Protein AF-A0A3D2UP09-F1 (afdb_monomer_lite)

Secondary structure (DSSP, 8-state):
-TT-----------HHHHHHHHHHHHHHHTT--GGGSPP-GGGSEEEETTEEEE----SSS-HHHHHHHHHHH-SS------S----HHHHHHHHHHHHTT--

Radius of gyration: 16.11 Å; chains: 1; bounding box: 33×39×39 Å

Foldseek 3Di:
DVPDDPDDDDDDPDPLQVVLVVVVVVCVVVPNWAQRRDDPQVSQWDQDPNRIDGDDDDRNDPVLVVLLVVLQPDDAEDDDDDPDDDDPSSVVSNVVSVVVPHD

Sequence (103 aa):
GIYKQNNNVVVIHSPEIALIFEREWEELWTGQFGPRAPSAVNQQWTILNNTPIQVLFSSEDKIVSKLIAIVNDAEVNIRFLAFSFTDDPLAQAMIDRARAGLD

pLDDT: mean 91.96, std 7.91, range [53.03, 98.25]

Structure (mmCIF, N/CA/C/O backbone):
data_AF-A0A3D2UP09-F1
#
_entry.id   AF-A0A3D2UP09-F1
#
loop_
_atom_site.group_PDB
_atom_site.id
_atom_site.type_symbol
_atom_site.label_atom_id
_atom_site.label_alt_id
_atom_site.label_comp_id
_atom_site.label_asym_id
_atom_site.label_entity_id
_atom_site.label_seq_id
_atom_site.pdbx_PDB_ins_code
_atom_site.Cartn_x
_atom_site.Cartn_y
_atom_site.Cartn_z
_atom_site.occupancy
_atom_site.B_iso_or_equiv
_atom_site.auth_seq_id
_atom_site.auth_comp_id
_atom_site.auth_asym_id
_atom_site.auth_atom_id
_atom_site.pdbx_PDB_model_num
ATOM 1 N N . GLY A 1 1 ? -8.494 20.476 -9.828 1.00 53.03 1 GLY A N 1
ATOM 2 C CA . GLY A 1 1 ? -8.489 19.613 -8.634 1.00 53.03 1 GLY A CA 1
ATOM 3 C C . GLY A 1 1 ? -9.823 19.592 -7.908 1.00 53.03 1 GLY A C 1
ATOM 4 O O . GLY A 1 1 ? -10.349 18.517 -7.708 1.00 53.03 1 GLY A O 1
ATOM 5 N N . ILE A 1 2 ? -10.402 20.742 -7.537 1.00 58.09 2 ILE A N 1
ATOM 6 C CA . ILE A 1 2 ? -11.541 20.802 -6.588 1.00 58.09 2 ILE A CA 1
ATOM 7 C C . ILE A 1 2 ? -12.849 20.163 -7.116 1.00 58.09 2 ILE A C 1
ATOM 9 O O . ILE A 1 2 ? -13.609 19.616 -6.329 1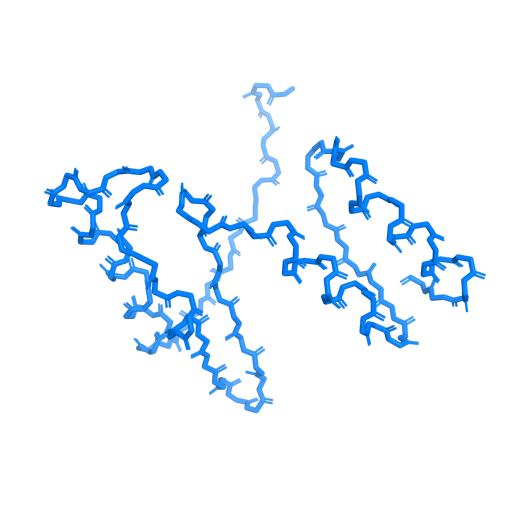.00 58.09 2 ILE A O 1
ATOM 13 N N . TYR A 1 3 ? -13.095 20.164 -8.434 1.00 61.66 3 TYR A N 1
ATOM 14 C CA . TYR A 1 3 ? -14.391 19.745 -9.011 1.00 61.66 3 TYR A CA 1
ATOM 15 C C . TYR A 1 3 ? -14.378 18.412 -9.778 1.00 61.66 3 TYR A C 1
ATOM 17 O O . TYR A 1 3 ? -15.418 17.966 -10.251 1.00 61.66 3 TYR A O 1
ATOM 25 N N . LYS A 1 4 ? -13.211 17.775 -9.929 1.00 65.69 4 LYS A N 1
ATOM 26 C CA . LYS A 1 4 ? -13.077 16.439 -10.530 1.00 65.69 4 LYS A CA 1
ATOM 27 C C . LYS A 1 4 ? -12.083 15.640 -9.705 1.00 65.69 4 LYS A C 1
ATOM 29 O O . LYS A 1 4 ? -10.886 15.910 -9.767 1.00 65.69 4 LYS A O 1
ATOM 34 N N . GLN A 1 5 ? -12.611 14.692 -8.943 1.00 72.38 5 GLN A N 1
ATOM 35 C CA . GLN A 1 5 ? -11.840 13.691 -8.223 1.00 72.38 5 GLN A CA 1
ATOM 36 C C . GLN A 1 5 ? -12.027 12.368 -8.959 1.00 72.38 5 GLN A C 1
ATOM 38 O O . GLN A 1 5 ? -13.147 11.867 -9.048 1.00 72.38 5 GLN A O 1
ATOM 43 N N . ASN A 1 6 ? -10.945 11.819 -9.506 1.00 79.44 6 ASN A N 1
ATOM 44 C CA . ASN A 1 6 ? -10.954 10.478 -10.088 1.00 79.44 6 ASN A CA 1
ATOM 45 C C . ASN A 1 6 ? -10.684 9.471 -8.967 1.00 79.44 6 ASN A C 1
ATOM 47 O O . ASN A 1 6 ? -9.624 8.851 -8.910 1.00 79.44 6 ASN A O 1
ATOM 51 N N . ASN A 1 7 ? -11.628 9.391 -8.031 1.00 84.31 7 ASN A N 1
ATOM 52 C CA . ASN A 1 7 ? -11.575 8.416 -6.954 1.00 84.31 7 ASN A CA 1
ATOM 53 C C . ASN A 1 7 ? -11.901 7.031 -7.510 1.00 84.31 7 ASN A C 1
ATOM 55 O O . ASN A 1 7 ? -12.746 6.889 -8.393 1.00 84.31 7 ASN A O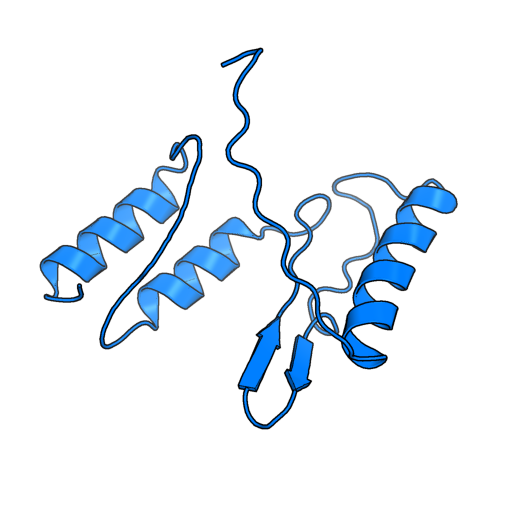 1
ATOM 59 N N . ASN A 1 8 ? -11.260 6.014 -6.948 1.00 87.44 8 ASN A N 1
ATOM 60 C CA . ASN A 1 8 ? -11.559 4.621 -7.243 1.00 87.44 8 ASN A CA 1
ATOM 61 C C . ASN A 1 8 ? -12.242 3.998 -6.028 1.00 87.44 8 ASN A C 1
ATOM 63 O O . ASN A 1 8 ? -11.932 4.348 -4.890 1.00 87.44 8 ASN A O 1
ATOM 67 N N . VAL A 1 9 ? -13.151 3.062 -6.278 1.00 91.25 9 VAL A N 1
ATOM 68 C CA . VAL A 1 9 ? -13.750 2.220 -5.242 1.00 91.25 9 VAL A CA 1
ATOM 69 C C . VAL A 1 9 ? -13.526 0.776 -5.652 1.00 91.25 9 VAL A C 1
ATOM 71 O O . VAL A 1 9 ? -13.835 0.395 -6.779 1.00 91.25 9 VAL A O 1
ATOM 74 N N . VAL A 1 10 ? -12.995 -0.021 -4.729 1.00 91.31 10 VAL A N 1
ATOM 75 C CA . VAL A 1 10 ? -12.898 -1.474 -4.866 1.00 91.31 10 VAL A CA 1
ATOM 76 C C . VAL A 1 10 ? -13.887 -2.073 -3.875 1.00 91.31 10 VAL A C 1
ATOM 78 O O . VAL A 1 10 ? -13.805 -1.797 -2.681 1.00 91.31 10 VAL A O 1
ATOM 81 N N . VAL A 1 11 ? -14.841 -2.861 -4.370 1.00 95.06 11 VAL A N 1
ATOM 82 C CA . VAL A 1 11 ? -15.824 -3.557 -3.530 1.00 95.06 11 VAL A CA 1
ATOM 83 C C . VAL A 1 11 ? -15.436 -5.024 -3.463 1.00 95.06 11 VAL A C 1
ATOM 85 O O . VAL A 1 11 ? -15.364 -5.692 -4.493 1.00 95.06 11 VAL A O 1
ATOM 88 N N . ILE A 1 12 ? -15.181 -5.521 -2.253 1.00 95.31 12 ILE A N 1
ATOM 89 C CA . ILE A 1 12 ? -14.799 -6.912 -2.014 1.00 95.31 12 ILE A CA 1
ATOM 90 C C . ILE A 1 12 ? -15.769 -7.520 -1.005 1.00 95.31 12 ILE A C 1
ATOM 92 O O . ILE A 1 12 ? -15.923 -7.014 0.103 1.00 95.31 12 ILE A O 1
ATOM 96 N N . HIS A 1 13 ? -16.413 -8.621 -1.384 1.00 96.25 13 HIS A N 1
ATOM 97 C CA . HIS A 1 13 ? -17.284 -9.388 -0.496 1.00 96.25 13 HIS A CA 1
ATOM 98 C C . HIS A 1 13 ? -16.469 -10.497 0.186 1.00 96.25 13 HIS A C 1
ATOM 100 O O . HIS A 1 13 ? -16.336 -11.590 -0.358 1.00 96.25 13 HIS A O 1
ATOM 106 N N . SER A 1 14 ? -15.894 -10.205 1.355 1.00 97.44 14 SER A N 1
ATOM 107 C CA . SER A 1 14 ? -15.122 -11.164 2.162 1.00 97.44 14 SER A CA 1
ATOM 108 C C . SER A 1 14 ? -15.223 -10.806 3.650 1.00 97.44 14 SER A C 1
ATOM 110 O O . SER A 1 14 ? -14.835 -9.693 4.020 1.00 97.44 14 SER A O 1
ATOM 112 N N . PRO A 1 15 ? -15.719 -11.718 4.510 1.00 97.31 15 PRO A N 1
ATOM 113 C CA . PRO A 1 15 ? -15.712 -11.527 5.961 1.00 97.31 15 PRO A CA 1
ATOM 114 C C . PRO A 1 15 ? -14.304 -11.321 6.529 1.00 97.31 15 PRO A C 1
ATOM 116 O O . PRO A 1 15 ? -14.120 -10.551 7.464 1.00 97.31 15 PRO A O 1
ATOM 119 N N . GLU A 1 16 ? -13.297 -11.968 5.941 1.00 97.19 16 GLU A N 1
ATOM 120 C CA . GLU A 1 16 ? -11.900 -11.861 6.363 1.00 97.19 16 GLU A CA 1
ATOM 121 C C . GLU A 1 16 ? -11.350 -10.454 6.108 1.00 97.19 16 GLU A C 1
ATOM 123 O O . GLU A 1 16 ? -10.691 -9.880 6.971 1.00 97.19 16 GLU A O 1
ATOM 128 N N . ILE A 1 17 ? -11.652 -9.871 4.942 1.00 97.44 17 ILE A N 1
ATOM 129 C CA . ILE A 1 17 ? -11.269 -8.487 4.629 1.00 97.44 17 ILE A CA 1
ATOM 130 C C . ILE A 1 17 ? -12.071 -7.503 5.476 1.00 97.44 17 ILE A C 1
ATOM 132 O O . ILE A 1 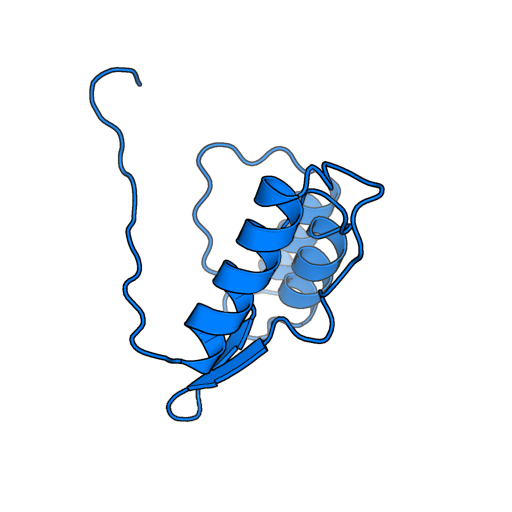17 ? -11.490 -6.551 5.989 1.00 97.44 17 ILE A O 1
ATOM 136 N N . ALA A 1 18 ? -13.371 -7.742 5.676 1.00 97.75 18 ALA A N 1
ATOM 137 C CA . ALA A 1 18 ? -14.191 -6.910 6.552 1.00 97.75 18 ALA A CA 1
ATOM 138 C C . ALA A 1 18 ? -13.604 -6.843 7.972 1.00 97.75 18 ALA A C 1
ATOM 140 O O . ALA A 1 18 ? -13.403 -5.749 8.491 1.00 97.75 18 ALA A O 1
ATOM 141 N N . LEU A 1 19 ? -13.206 -7.987 8.539 1.00 97.06 19 LEU A N 1
ATOM 142 C CA . LEU A 1 19 ? -12.588 -8.063 9.865 1.00 97.06 19 LEU A CA 1
ATOM 143 C C . LEU A 1 19 ? -11.268 -7.276 9.961 1.00 97.06 19 LEU A C 1
ATOM 145 O O . LEU A 1 19 ? -10.951 -6.725 11.015 1.00 97.06 19 LEU A O 1
ATOM 149 N N . ILE A 1 20 ? -10.487 -7.209 8.876 1.00 97.00 20 ILE A N 1
ATOM 150 C CA . ILE A 1 20 ? -9.263 -6.396 8.838 1.00 97.00 20 ILE A CA 1
ATOM 151 C C . ILE A 1 20 ? -9.595 -4.903 8.995 1.00 97.00 20 ILE A C 1
ATOM 153 O O . ILE A 1 20 ? -8.947 -4.226 9.789 1.00 97.00 20 ILE A O 1
ATOM 157 N N . PHE A 1 21 ? -10.607 -4.401 8.283 1.00 96.50 21 PHE A N 1
ATOM 158 C CA . PHE A 1 21 ? -11.043 -3.004 8.397 1.00 96.50 21 PHE A CA 1
ATOM 159 C C . PHE A 1 21 ? -11.757 -2.707 9.723 1.00 96.50 21 PHE A C 1
ATOM 161 O O . PHE A 1 21 ? -11.577 -1.624 10.271 1.00 96.50 21 PHE A O 1
ATOM 168 N N . GLU A 1 22 ? -12.543 -3.648 10.255 1.00 96.44 22 GLU A N 1
ATOM 169 C CA . GLU A 1 22 ? -13.214 -3.493 11.554 1.00 96.44 22 GLU A CA 1
ATOM 170 C C . GLU A 1 22 ? -12.214 -3.335 12.703 1.00 96.44 22 GLU A C 1
ATOM 172 O O . GLU A 1 22 ? -12.434 -2.521 13.595 1.00 96.44 22 GLU A O 1
ATOM 177 N N . ARG A 1 23 ? -11.092 -4.063 12.668 1.00 94.75 23 ARG A N 1
ATOM 178 C CA . ARG A 1 23 ? -10.039 -3.936 13.682 1.00 94.75 23 ARG A CA 1
ATOM 1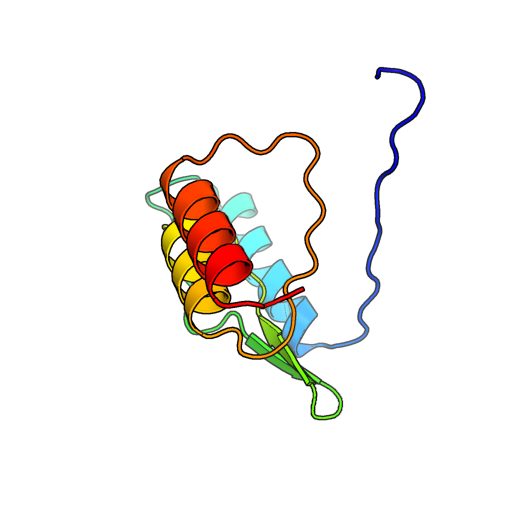79 C C . ARG A 1 23 ? -9.383 -2.555 13.665 1.00 94.75 23 ARG A C 1
ATOM 181 O O . ARG A 1 23 ? -9.308 -1.927 14.715 1.00 94.75 23 ARG A O 1
ATOM 188 N N . GLU A 1 24 ? -8.980 -2.074 12.489 1.00 94.38 24 GLU A N 1
ATOM 189 C CA . GLU A 1 24 ? -8.436 -0.714 12.331 1.00 94.38 24 GLU A CA 1
ATOM 190 C C . GLU A 1 24 ? -9.449 0.336 12.810 1.00 94.38 24 GLU A C 1
ATOM 192 O O . GLU A 1 24 ? -9.113 1.294 13.504 1.00 94.38 24 GLU A O 1
ATOM 197 N N . TRP A 1 25 ? -10.729 0.143 12.477 1.00 94.50 25 TRP A N 1
ATOM 198 C CA . TRP A 1 25 ? -11.788 1.037 12.927 1.00 94.50 25 TRP A CA 1
ATOM 199 C C . TRP A 1 25 ? -11.930 1.055 14.454 1.00 94.50 25 TRP A C 1
ATOM 201 O O . TRP A 1 25 ? -12.054 2.136 15.024 1.00 94.50 25 TRP A O 1
ATOM 211 N N . GLU A 1 26 ? -11.881 -0.099 15.123 1.00 94.75 26 GLU A N 1
ATOM 212 C CA . GLU A 1 26 ? -11.978 -0.188 16.586 1.00 94.75 26 GLU A CA 1
ATOM 213 C C . GLU A 1 26 ? -10.792 0.501 17.278 1.00 94.75 26 GLU A C 1
ATOM 215 O O . GLU A 1 26 ? -10.965 1.170 18.300 1.00 94.75 26 GLU A O 1
ATOM 220 N N . GLU A 1 27 ? -9.587 0.411 16.709 1.00 92.62 27 GLU A N 1
ATOM 221 C CA . GLU A 1 27 ? -8.420 1.152 17.201 1.00 92.62 27 GLU A CA 1
ATOM 222 C C . GLU A 1 27 ? -8.673 2.663 17.164 1.00 92.62 27 GLU A C 1
ATOM 224 O O . GLU A 1 27 ? -8.554 3.344 18.189 1.00 92.62 27 GLU A O 1
ATOM 229 N N . LEU A 1 28 ? -9.140 3.183 16.025 1.00 92.81 28 LEU A N 1
ATOM 230 C CA . LEU A 1 28 ? -9.505 4.594 15.889 1.00 92.81 28 LEU A CA 1
ATOM 231 C C . LEU A 1 28 ? -10.657 4.985 16.826 1.00 92.81 28 LEU A C 1
ATOM 233 O O . LEU A 1 28 ? -10.621 6.048 17.450 1.00 92.81 28 LEU A O 1
ATOM 237 N N . TRP A 1 29 ? -11.674 4.134 16.947 1.00 95.00 29 TRP A N 1
ATOM 238 C CA . TRP A 1 29 ? -12.858 4.380 17.769 1.00 95.00 29 TRP A CA 1
ATOM 239 C C . TRP A 1 29 ? -12.527 4.444 19.263 1.00 95.00 29 TRP A C 1
ATOM 241 O O . TRP A 1 29 ? -13.068 5.277 19.992 1.00 95.00 29 TRP A O 1
ATOM 251 N N . THR A 1 30 ? -11.585 3.614 19.711 1.00 95.12 30 THR A N 1
ATOM 252 C CA . THR A 1 30 ? -11.111 3.572 21.103 1.00 95.12 30 THR A CA 1
ATOM 253 C C . THR A 1 30 ? -9.997 4.577 21.403 1.00 95.12 30 THR A C 1
ATOM 255 O O . THR A 1 30 ? -9.531 4.667 22.541 1.00 95.12 30 THR A O 1
ATOM 258 N N . GLY A 1 31 ? -9.598 5.387 20.418 1.00 93.31 31 GLY A N 1
ATOM 259 C CA . GLY A 1 31 ? -8.648 6.483 20.591 1.00 93.31 31 GLY A CA 1
ATOM 260 C C . GLY A 1 31 ? -7.176 6.094 20.432 1.00 93.31 31 GLY A C 1
ATOM 261 O O . GLY A 1 31 ? -6.290 6.842 20.856 1.00 93.31 31 GLY A O 1
ATOM 262 N N . GLN A 1 32 ? -6.897 4.932 19.846 1.00 90.25 32 GLN A N 1
ATOM 263 C CA . GLN A 1 32 ? -5.548 4.442 19.580 1.00 90.25 32 GLN A CA 1
ATOM 264 C C . GLN A 1 32 ? -5.085 4.988 18.229 1.00 90.25 32 GLN A C 1
ATOM 266 O O . GLN A 1 32 ? -5.318 4.402 17.182 1.00 90.25 32 GLN A O 1
ATOM 271 N N . PHE A 1 33 ? -4.465 6.169 18.253 1.00 88.50 33 PHE A N 1
ATOM 272 C CA . PHE A 1 33 ? -4.081 6.879 17.034 1.00 88.50 33 PHE A CA 1
ATOM 273 C C . PHE A 1 33 ? -2.577 6.878 16.776 1.00 88.50 33 PHE A C 1
ATOM 275 O O . PHE A 1 33 ? -1.756 7.073 17.683 1.00 88.50 33 PHE A O 1
ATOM 282 N N . GLY A 1 34 ? -2.244 6.841 15.488 1.00 86.25 34 GLY A N 1
ATOM 283 C CA . GLY A 1 34 ? -0.925 7.188 14.980 1.00 86.25 34 GLY A CA 1
ATOM 284 C C . GLY A 1 34 ? 0.156 6.161 15.326 1.00 86.25 34 GLY A C 1
ATOM 285 O O . GLY A 1 34 ? -0.155 5.024 15.663 1.00 86.25 34 GLY A O 1
ATOM 286 N N . PRO A 1 35 ? 1.441 6.565 15.322 1.00 86.44 35 PRO A N 1
ATOM 287 C CA . PRO A 1 35 ? 2.583 5.643 15.323 1.00 86.44 35 PRO A CA 1
ATOM 288 C C . PRO A 1 35 ? 2.734 4.698 16.521 1.00 86.44 35 PRO A C 1
ATOM 290 O O . PRO A 1 35 ? 3.674 3.910 16.567 1.00 86.44 35 PRO A O 1
ATOM 293 N N . ARG A 1 36 ? 1.889 4.849 17.544 1.00 86.81 36 ARG A N 1
ATOM 294 C CA . ARG A 1 36 ? 1.915 4.057 18.779 1.00 86.81 36 ARG A CA 1
ATOM 295 C C . ARG A 1 36 ? 0.709 3.127 18.910 1.00 86.81 36 ARG A C 1
ATOM 297 O O . ARG A 1 36 ? 0.611 2.460 19.938 1.00 86.81 36 ARG A O 1
ATOM 304 N N . ALA A 1 37 ? -0.198 3.123 17.933 1.00 89.31 37 ALA A N 1
ATOM 305 C CA . ALA A 1 37 ? -1.272 2.146 17.883 1.00 89.31 37 ALA A CA 1
ATOM 306 C C . ALA A 1 37 ? -0.687 0.721 17.757 1.00 89.31 37 ALA A C 1
ATOM 308 O O . ALA A 1 37 ? 0.455 0.557 17.302 1.00 89.31 37 ALA A O 1
ATOM 309 N N . PRO A 1 38 ? -1.398 -0.312 18.235 1.00 87.50 38 PRO A N 1
ATOM 310 C CA . PRO A 1 38 ? -0.972 -1.692 18.066 1.00 87.50 38 PRO A CA 1
ATOM 311 C C . PRO A 1 38 ? -0.864 -2.053 16.582 1.00 87.50 38 PRO A C 1
ATOM 313 O O . PRO A 1 38 ? -1.817 -1.930 15.837 1.00 87.50 38 PRO A O 1
ATOM 316 N N . SER A 1 39 ? 0.286 -2.566 16.145 1.00 89.88 39 SER A N 1
ATOM 317 C CA . SER A 1 39 ? 0.405 -3.056 14.767 1.00 89.88 39 SER A CA 1
ATOM 318 C C . SER A 1 39 ? -0.299 -4.403 14.614 1.00 89.88 39 SER A C 1
ATOM 320 O O . SER A 1 39 ? 0.014 -5.364 15.328 1.00 89.88 39 SER A O 1
ATOM 322 N N . ALA A 1 40 ? -1.184 -4.502 13.623 1.00 90.44 40 ALA A N 1
ATOM 323 C CA . ALA A 1 40 ? -1.834 -5.750 13.233 1.00 90.44 40 ALA A CA 1
ATOM 324 C C . ALA A 1 40 ? -1.354 -6.290 11.876 1.00 90.44 40 ALA A C 1
ATOM 326 O O . ALA A 1 40 ? -1.949 -7.222 11.326 1.00 90.44 40 ALA A O 1
ATOM 327 N N . VAL A 1 41 ? -0.252 -5.765 11.332 1.00 89.00 41 VAL A N 1
ATOM 328 C CA . VAL A 1 41 ? 0.151 -5.973 9.931 1.00 89.00 41 VAL A CA 1
ATOM 329 C C . VAL A 1 41 ? 0.320 -7.429 9.503 1.00 89.00 41 VAL A C 1
ATOM 331 O O . VAL A 1 41 ? 0.073 -7.785 8.351 1.00 89.00 41 VAL A O 1
ATOM 334 N N . ASN A 1 42 ? 0.720 -8.301 10.429 1.00 90.12 42 ASN A N 1
ATOM 335 C CA . ASN A 1 42 ? 0.916 -9.729 10.160 1.00 90.12 42 ASN A CA 1
ATOM 336 C C . ASN A 1 42 ? -0.415 -10.494 10.017 1.00 90.12 42 ASN A C 1
ATOM 338 O O . ASN A 1 42 ? -0.424 -11.637 9.567 1.00 90.12 42 ASN A O 1
ATOM 342 N N . GLN A 1 43 ? -1.530 -9.860 10.383 1.00 91.62 43 GLN A N 1
ATOM 343 C CA . GLN A 1 43 ? -2.897 -10.382 10.329 1.00 91.62 43 GLN A CA 1
ATOM 344 C C . GLN A 1 43 ? -3.753 -9.642 9.286 1.00 91.62 43 GLN A C 1
ATOM 346 O O . GLN A 1 43 ? -4.979 -9.749 9.304 1.00 91.62 43 GLN A O 1
ATOM 351 N N . GLN A 1 44 ? -3.137 -8.849 8.403 1.00 94.31 44 GLN A N 1
ATOM 352 C CA . GLN A 1 44 ? -3.839 -8.047 7.396 1.00 94.31 44 GLN A CA 1
ATOM 353 C C . GLN A 1 44 ? -3.747 -8.647 5.994 1.00 94.31 44 GLN A C 1
ATOM 355 O O . GLN A 1 44 ? -3.473 -7.952 5.017 1.00 94.31 44 GLN A O 1
ATOM 360 N N . TRP A 1 45 ? -3.955 -9.954 5.884 1.00 95.94 45 TRP A N 1
ATOM 361 C CA . TRP A 1 45 ? -3.989 -10.633 4.598 1.00 95.94 45 TRP A CA 1
ATOM 362 C C . TRP A 1 45 ? -4.963 -11.809 4.616 1.00 95.94 45 TRP A C 1
ATOM 364 O O . TRP A 1 45 ? -5.287 -12.353 5.670 1.00 95.94 45 TRP A O 1
ATOM 374 N N . THR A 1 46 ? -5.426 -12.200 3.434 1.00 96.94 46 THR A N 1
ATOM 375 C CA . THR A 1 46 ? -6.241 -13.396 3.213 1.00 96.94 46 THR A CA 1
ATOM 376 C C . THR A 1 46 ? -6.008 -13.937 1.802 1.00 96.94 46 THR A C 1
ATOM 378 O O . THR A 1 46 ? -5.365 -13.289 0.975 1.00 96.94 46 THR A O 1
ATOM 381 N N . ILE A 1 47 ? -6.544 -15.119 1.508 1.00 96.88 47 ILE A N 1
ATOM 382 C CA . ILE A 1 47 ? -6.650 -15.647 0.148 1.00 96.88 47 ILE A CA 1
ATOM 383 C C . ILE A 1 47 ? -8.130 -15.670 -0.218 1.00 96.88 47 ILE A C 1
ATOM 385 O O . ILE A 1 47 ? -8.905 -16.422 0.367 1.00 96.88 47 ILE A O 1
ATOM 389 N N . LEU A 1 48 ? -8.515 -14.879 -1.216 1.00 96.00 48 LEU A N 1
ATOM 390 C CA . LEU A 1 48 ? -9.873 -14.844 -1.751 1.00 96.00 48 LEU A CA 1
ATOM 391 C C . LEU A 1 48 ? -9.854 -15.405 -3.171 1.00 96.00 48 LEU A C 1
ATOM 393 O O . LEU A 1 48 ? -9.189 -14.849 -4.039 1.00 96.00 48 LEU A O 1
ATOM 397 N N . ASN A 1 49 ? -10.567 -16.508 -3.420 1.00 94.44 49 ASN A N 1
ATOM 398 C CA . ASN A 1 49 ? -10.611 -17.164 -4.737 1.00 94.44 49 ASN A CA 1
ATOM 399 C C . ASN A 1 49 ? -9.204 -17.395 -5.332 1.00 94.44 49 ASN A C 1
ATOM 401 O O . ASN A 1 49 ? -8.916 -16.976 -6.452 1.00 94.44 49 ASN A O 1
ATOM 405 N N . ASN A 1 50 ? -8.305 -17.994 -4.539 1.00 95.31 50 ASN A N 1
ATOM 406 C CA . ASN A 1 50 ? -6.895 -18.243 -4.884 1.00 95.31 50 ASN A CA 1
ATOM 407 C C . ASN A 1 50 ? -6.044 -16.988 -5.151 1.00 95.31 50 ASN A C 1
ATOM 409 O O . ASN A 1 50 ? -4.887 -17.115 -5.543 1.00 95.31 50 ASN A O 1
ATOM 413 N N . THR A 1 51 ? -6.576 -15.793 -4.897 1.00 93.38 51 THR A N 1
ATOM 414 C CA . THR A 1 51 ? -5.843 -14.534 -5.016 1.00 93.38 51 THR A CA 1
ATOM 415 C C . THR A 1 51 ? -5.417 -14.067 -3.624 1.00 93.38 51 THR A C 1
ATOM 417 O O . THR A 1 51 ? -6.289 -13.849 -2.776 1.00 93.38 51 THR A O 1
ATOM 420 N N . PRO A 1 52 ? -4.110 -13.922 -3.345 1.00 93.81 52 PRO A N 1
ATOM 421 C CA . PRO A 1 52 ? -3.652 -13.331 -2.097 1.00 93.81 52 PRO A CA 1
ATOM 422 C C . PRO A 1 52 ? -3.995 -11.8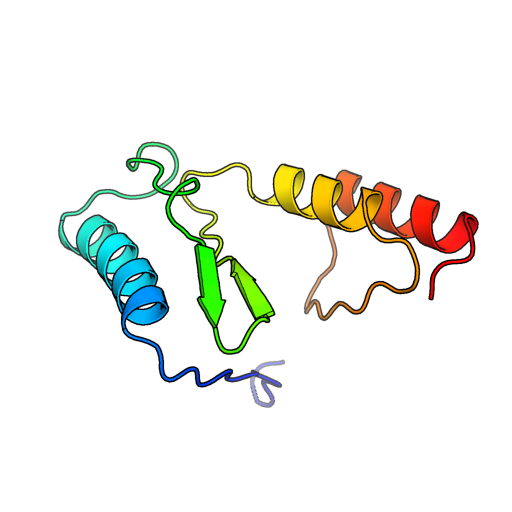39 -2.083 1.00 93.81 52 PRO A C 1
ATOM 424 O O . PRO A 1 52 ? -3.686 -11.106 -3.022 1.00 93.81 52 PRO A O 1
ATOM 427 N N . ILE A 1 53 ? -4.639 -11.390 -1.012 1.00 95.00 53 ILE A N 1
ATOM 428 C CA . ILE A 1 53 ? -5.001 -9.990 -0.795 1.00 95.00 53 ILE A CA 1
ATOM 429 C C . ILE A 1 53 ? -4.385 -9.554 0.526 1.00 95.00 53 ILE A C 1
ATOM 431 O O . ILE A 1 53 ? -4.599 -10.197 1.550 1.00 95.00 53 ILE A O 1
ATOM 435 N N . GLN A 1 54 ? -3.648 -8.447 0.501 1.00 94.31 54 GLN A N 1
ATOM 436 C CA . GLN A 1 54 ? -3.103 -7.794 1.685 1.00 94.31 54 GLN A CA 1
ATOM 437 C C . GLN A 1 54 ? -3.671 -6.377 1.786 1.00 94.31 54 GLN A C 1
ATOM 439 O O . GLN A 1 54 ? -3.729 -5.655 0.793 1.00 94.31 54 GLN A O 1
ATOM 444 N N . VAL A 1 55 ? -4.083 -5.984 2.988 1.00 94.94 55 VAL A N 1
ATOM 445 C CA . VAL A 1 55 ? -4.542 -4.627 3.311 1.00 94.94 55 VAL A CA 1
ATOM 446 C C . VAL A 1 55 ? -3.482 -3.986 4.201 1.00 94.94 55 VAL A C 1
ATOM 448 O O . VAL A 1 55 ? -2.990 -4.617 5.130 1.00 94.94 55 VAL A O 1
ATOM 451 N N . LEU A 1 56 ? -3.076 -2.753 3.923 1.00 93.00 56 LEU A N 1
ATOM 452 C CA . LEU A 1 56 ? -1.999 -2.085 4.656 1.00 93.00 56 LEU A CA 1
ATOM 453 C C . LEU A 1 56 ? -2.480 -0.711 5.135 1.00 93.00 56 LEU A C 1
ATOM 455 O O . LEU A 1 56 ? -2.910 0.100 4.316 1.00 93.00 56 LEU A O 1
ATOM 459 N N . PHE A 1 57 ? -2.375 -0.459 6.440 1.00 92.88 57 PHE A N 1
ATOM 460 C CA . PHE A 1 57 ? -2.663 0.825 7.082 1.00 92.88 57 PHE A CA 1
ATOM 461 C C . PHE A 1 57 ? -1.344 1.488 7.490 1.00 92.88 57 PHE A C 1
ATOM 463 O O . PHE A 1 57 ? -0.385 0.808 7.840 1.00 92.88 57 PHE A O 1
ATOM 470 N N . SER A 1 58 ? -1.235 2.810 7.334 1.00 89.19 58 SER A N 1
ATOM 471 C CA . SER A 1 58 ? 0.056 3.514 7.420 1.00 89.19 58 SER A CA 1
ATOM 472 C C . SER A 1 58 ? 0.331 4.213 8.748 1.00 89.19 58 SER A C 1
ATOM 474 O O . SER A 1 58 ? 1.403 4.794 8.894 1.00 89.19 58 SER A O 1
ATOM 476 N N . SER A 1 59 ? -0.636 4.271 9.665 1.00 82.38 59 SER A N 1
ATOM 477 C CA . SER A 1 59 ? -0.553 5.151 10.838 1.00 82.38 59 SER A CA 1
ATOM 478 C C . SER A 1 59 ? 0.544 4.711 11.818 1.00 82.38 59 SER A C 1
ATOM 480 O O . SER A 1 59 ? 1.236 5.560 12.383 1.00 82.38 59 SER A O 1
ATOM 482 N N . GLU A 1 60 ? 0.730 3.403 11.966 1.00 85.50 60 GLU A N 1
ATOM 483 C CA . GLU A 1 60 ? 1.615 2.721 12.913 1.00 85.50 60 GLU A CA 1
ATOM 484 C C . GLU A 1 60 ? 2.707 1.889 12.242 1.00 85.50 60 GLU A C 1
ATOM 486 O O . GLU A 1 60 ? 3.783 1.686 12.812 1.00 85.50 60 GLU A O 1
ATOM 491 N N . ASP A 1 61 ? 2.491 1.498 10.988 1.00 86.00 61 ASP A N 1
ATOM 492 C CA . ASP A 1 61 ? 3.423 0.673 10.238 1.00 86.00 61 ASP A CA 1
ATOM 493 C C . ASP A 1 61 ? 4.256 1.452 9.215 1.00 86.00 61 ASP A C 1
ATOM 495 O O . ASP A 1 61 ? 3.812 2.371 8.527 1.00 86.00 61 ASP A O 1
ATOM 499 N N . LYS A 1 62 ? 5.494 0.990 9.009 1.00 87.19 62 LYS A N 1
ATOM 500 C CA . LYS A 1 62 ? 6.390 1.482 7.949 1.00 87.19 62 LYS A CA 1
ATOM 501 C C . LYS A 1 62 ? 6.003 0.906 6.581 1.00 87.19 62 LYS A C 1
ATOM 503 O O . LYS A 1 62 ? 6.784 0.184 5.969 1.00 87.19 62 LYS A O 1
ATOM 508 N N . ILE A 1 63 ? 4.800 1.200 6.091 1.00 91.19 63 ILE A N 1
ATOM 509 C CA . ILE A 1 63 ? 4.236 0.571 4.881 1.00 91.19 63 ILE A CA 1
ATOM 510 C C . ILE A 1 63 ? 5.106 0.751 3.636 1.00 91.19 63 ILE A C 1
ATOM 512 O O . ILE A 1 63 ? 5.220 -0.179 2.840 1.00 91.19 63 ILE A O 1
ATOM 516 N N . VAL A 1 64 ? 5.798 1.884 3.498 1.00 92.56 64 VAL A N 1
ATOM 517 C CA . VAL A 1 64 ? 6.705 2.128 2.365 1.00 92.56 64 VAL A CA 1
ATOM 518 C C . VAL A 1 64 ? 7.762 1.027 2.223 1.00 92.56 64 VAL A C 1
ATOM 520 O O . VAL A 1 64 ? 8.008 0.567 1.111 1.00 92.56 64 VAL A O 1
ATOM 523 N N . SER A 1 65 ? 8.347 0.523 3.318 1.00 92.38 65 SER A N 1
ATOM 524 C CA . SER A 1 65 ? 9.353 -0.545 3.212 1.00 92.38 65 SER A CA 1
ATOM 525 C C . SER A 1 65 ? 8.756 -1.868 2.725 1.00 92.38 65 SER A C 1
ATOM 527 O O . SER A 1 65 ? 9.430 -2.620 2.023 1.00 92.38 65 SER A O 1
ATOM 529 N N . LYS A 1 66 ? 7.480 -2.135 3.037 1.00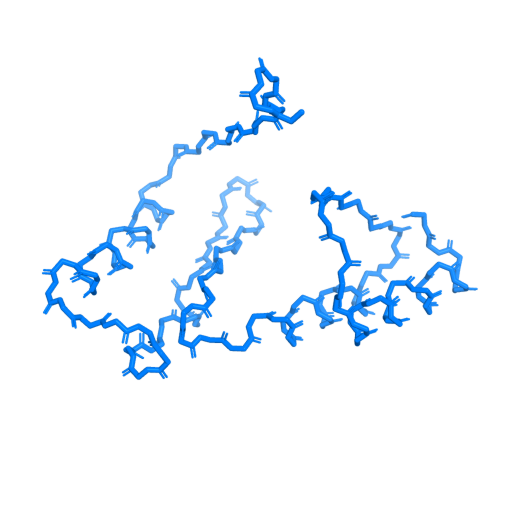 91.75 66 LYS A N 1
ATOM 530 C CA . LYS A 1 66 ? 6.738 -3.290 2.510 1.00 91.75 66 LYS A CA 1
ATOM 531 C C . LYS A 1 66 ? 6.452 -3.126 1.018 1.00 91.75 66 LYS A C 1
ATOM 533 O O . LYS A 1 66 ? 6.657 -4.072 0.268 1.00 91.75 66 LYS A O 1
ATOM 538 N N . LEU A 1 67 ? 6.060 -1.928 0.577 1.00 94.19 67 LEU A N 1
ATOM 539 C CA . LEU A 1 67 ? 5.868 -1.634 -0.848 1.00 94.19 67 LEU A CA 1
ATOM 540 C C . LEU A 1 67 ? 7.169 -1.794 -1.641 1.00 94.19 67 LEU A C 1
ATOM 542 O O . LEU A 1 67 ? 7.155 -2.410 -2.700 1.00 94.19 67 LEU A O 1
ATOM 546 N N . ILE A 1 68 ? 8.299 -1.316 -1.112 1.00 96.69 68 ILE A N 1
ATOM 547 C CA . ILE A 1 68 ? 9.618 -1.503 -1.737 1.00 96.69 68 ILE A CA 1
ATOM 548 C C . ILE A 1 68 ? 9.955 -2.991 -1.875 1.00 96.69 68 ILE A C 1
ATOM 550 O O . ILE A 1 68 ? 10.470 -3.404 -2.911 1.00 96.69 68 ILE A O 1
ATOM 554 N N . ALA A 1 69 ? 9.656 -3.809 -0.861 1.00 94.75 69 ALA A N 1
ATOM 555 C CA . ALA A 1 69 ? 9.859 -5.253 -0.947 1.00 94.75 69 ALA A CA 1
ATOM 556 C C . ALA A 1 69 ? 9.005 -5.883 -2.061 1.00 94.75 69 ALA A C 1
ATOM 558 O O . ALA A 1 69 ? 9.540 -6.644 -2.858 1.00 94.75 69 ALA A O 1
ATOM 559 N N . ILE A 1 70 ? 7.726 -5.504 -2.172 1.00 93.75 70 ILE A N 1
ATOM 560 C CA . ILE A 1 70 ? 6.821 -5.975 -3.238 1.00 93.75 70 ILE A CA 1
ATOM 561 C C . ILE A 1 70 ? 7.330 -5.554 -4.624 1.00 93.75 70 ILE A C 1
ATOM 563 O O . ILE A 1 70 ? 7.356 -6.361 -5.546 1.00 93.75 70 ILE A O 1
ATOM 567 N N . VAL A 1 71 ? 7.775 -4.303 -4.775 1.00 96.88 71 VAL A N 1
ATOM 568 C CA . VAL A 1 71 ? 8.357 -3.795 -6.028 1.00 96.88 71 VAL A CA 1
ATOM 569 C C . VAL A 1 71 ? 9.605 -4.585 -6.409 1.00 96.88 71 VAL A C 1
ATOM 571 O O . VAL A 1 71 ? 9.761 -4.965 -7.564 1.00 96.88 71 VAL A O 1
ATOM 574 N N . ASN A 1 72 ? 10.487 -4.863 -5.450 1.00 97.06 72 ASN A N 1
ATOM 575 C CA . ASN A 1 72 ? 11.720 -5.605 -5.706 1.00 97.06 72 ASN A CA 1
ATOM 576 C C . ASN A 1 72 ? 11.490 -7.084 -6.045 1.00 97.06 72 ASN A C 1
ATOM 578 O O . ASN A 1 72 ? 12.322 -7.654 -6.751 1.00 97.06 72 ASN A O 1
ATOM 582 N N . ASP A 1 73 ? 10.400 -7.676 -5.555 1.00 96.06 73 ASP A N 1
ATOM 583 C CA . ASP A 1 73 ? 10.002 -9.065 -5.820 1.00 96.06 73 ASP A CA 1
ATOM 584 C C . ASP A 1 73 ? 9.277 -9.235 -7.167 1.00 96.06 73 ASP A C 1
ATOM 586 O O . ASP A 1 73 ? 9.145 -10.344 -7.672 1.00 96.06 73 ASP A O 1
ATOM 590 N N . ALA A 1 74 ? 8.821 -8.140 -7.785 1.00 96.25 74 ALA A N 1
ATOM 591 C CA . ALA A 1 74 ? 8.155 -8.205 -9.078 1.00 96.25 74 ALA A CA 1
ATOM 592 C C . ALA A 1 74 ? 9.085 -8.774 -10.166 1.00 96.25 74 ALA A C 1
ATOM 594 O O . ALA A 1 74 ? 10.253 -8.386 -10.275 1.00 96.25 74 ALA A O 1
ATOM 595 N N . GLU A 1 75 ? 8.525 -9.642 -11.017 1.00 95.31 75 GLU A N 1
ATOM 596 C CA . GLU A 1 75 ? 9.259 -10.309 -12.105 1.00 95.31 75 GLU A CA 1
ATOM 597 C C . GLU A 1 75 ? 8.821 -9.873 -13.512 1.00 95.31 75 GLU A C 1
ATOM 599 O O . GLU A 1 75 ? 9.605 -9.970 -14.451 1.00 95.31 75 GLU A O 1
ATOM 604 N N . VAL A 1 76 ? 7.576 -9.406 -13.679 1.00 95.44 76 VAL A N 1
ATOM 605 C CA . VAL A 1 76 ? 6.984 -9.173 -15.013 1.00 95.44 76 VAL A CA 1
ATOM 606 C C . VAL A 1 76 ? 6.571 -7.722 -15.222 1.00 95.44 76 VAL A C 1
ATOM 608 O O . VAL A 1 76 ? 6.997 -7.094 -16.187 1.00 95.44 76 VAL A O 1
ATOM 611 N N . ASN A 1 77 ? 5.703 -7.196 -14.358 1.00 96.81 77 ASN A N 1
ATOM 612 C CA . ASN A 1 77 ? 5.188 -5.838 -14.487 1.00 96.81 77 ASN A CA 1
ATOM 613 C C . ASN A 1 77 ? 4.819 -5.238 -13.130 1.00 96.81 77 ASN A C 1
ATOM 615 O O . ASN A 1 77 ? 4.514 -5.969 -12.185 1.00 96.81 77 ASN A O 1
ATOM 619 N N . ILE A 1 78 ? 4.818 -3.907 -13.057 1.00 96.00 78 ILE A N 1
ATOM 620 C CA . ILE A 1 78 ? 4.393 -3.134 -11.894 1.00 96.00 78 ILE A CA 1
ATOM 621 C C . ILE A 1 78 ? 3.422 -2.046 -12.342 1.00 96.00 78 ILE A C 1
ATOM 623 O O . ILE A 1 78 ? 3.797 -1.008 -12.885 1.00 96.00 78 ILE A O 1
ATOM 627 N N . ARG A 1 79 ? 2.135 -2.254 -12.061 1.00 94.56 79 ARG A N 1
ATOM 628 C CA . ARG A 1 79 ? 1.089 -1.258 -12.320 1.00 94.56 79 ARG A CA 1
ATOM 629 C C . ARG A 1 79 ? 0.772 -0.497 -11.042 1.00 94.56 79 ARG A C 1
ATOM 631 O O . ARG A 1 79 ? 0.386 -1.096 -10.044 1.00 94.56 79 ARG A O 1
ATOM 638 N N . PHE A 1 80 ? 0.899 0.825 -11.083 1.00 91.94 80 PHE A N 1
ATOM 639 C CA . PHE A 1 80 ? 0.607 1.689 -9.944 1.00 91.94 80 PHE A CA 1
ATOM 640 C C . PHE A 1 80 ? -0.174 2.928 -10.375 1.00 91.94 80 PHE A C 1
ATOM 642 O O . PHE A 1 80 ? -0.058 3.408 -11.502 1.00 91.94 80 PHE A O 1
ATOM 649 N N . LEU A 1 81 ? -0.973 3.453 -9.449 1.00 89.31 81 LEU A N 1
ATOM 650 C CA . LEU A 1 81 ? -1.685 4.712 -9.598 1.00 89.31 81 LEU A CA 1
ATOM 651 C C . LEU A 1 81 ? -1.389 5.562 -8.368 1.00 89.31 81 LEU A C 1
ATOM 653 O O . LEU A 1 81 ? -1.650 5.141 -7.243 1.00 89.31 81 LEU A O 1
ATOM 657 N N . ALA A 1 82 ? -0.868 6.763 -8.583 1.00 90.12 82 ALA A N 1
ATOM 658 C CA . ALA A 1 82 ? -0.597 7.717 -7.521 1.00 90.12 82 ALA A CA 1
ATOM 659 C C . ALA A 1 82 ? -1.071 9.105 -7.948 1.00 90.12 82 ALA A C 1
ATOM 661 O O . ALA A 1 82 ? -0.898 9.498 -9.101 1.00 90.12 82 ALA A O 1
ATOM 662 N N . PHE A 1 83 ? -1.655 9.857 -7.014 1.00 86.38 83 PHE A N 1
ATOM 663 C CA . PHE A 1 83 ? -1.958 11.270 -7.253 1.00 86.38 83 PHE A CA 1
ATOM 664 C C . PHE A 1 83 ? -0.677 12.111 -7.272 1.00 86.38 83 PHE A C 1
ATOM 666 O O . PHE A 1 83 ? -0.505 12.985 -8.116 1.00 86.38 83 PHE A O 1
ATOM 673 N N . SER A 1 84 ? 0.228 11.816 -6.340 1.00 90.06 84 SER A N 1
ATOM 674 C CA . SER A 1 84 ? 1.575 12.362 -6.271 1.00 90.06 84 SER A CA 1
ATOM 675 C C . SER A 1 84 ? 2.517 11.239 -5.864 1.00 90.06 84 SER A C 1
ATOM 677 O O . SER A 1 84 ? 2.169 10.430 -5.003 1.00 90.06 84 SER A O 1
ATOM 679 N N . PHE A 1 85 ? 3.688 11.182 -6.489 1.00 91.94 85 PHE A N 1
ATOM 680 C CA . PHE A 1 85 ? 4.706 10.178 -6.210 1.00 91.94 85 PHE A CA 1
ATOM 681 C C . PHE A 1 85 ? 5.962 10.899 -5.721 1.00 91.94 85 PHE A C 1
ATOM 683 O O . PHE A 1 85 ? 6.664 11.521 -6.514 1.00 91.94 85 PHE A O 1
ATOM 690 N N . THR A 1 86 ? 6.200 10.874 -4.410 1.00 94.62 86 THR A N 1
ATOM 691 C CA . THR A 1 86 ? 7.230 11.706 -3.753 1.00 94.62 86 THR A CA 1
ATOM 692 C C . THR A 1 86 ? 8.156 10.927 -2.825 1.00 94.62 86 THR A C 1
ATOM 694 O O . THR A 1 86 ? 8.976 11.535 -2.148 1.00 94.62 86 THR A O 1
ATOM 697 N N . ASP A 1 87 ? 7.997 9.608 -2.725 1.00 95.56 87 ASP A N 1
ATOM 698 C CA . ASP A 1 87 ? 8.871 8.778 -1.900 1.00 95.56 87 ASP A CA 1
ATOM 699 C C . ASP A 1 87 ? 10.105 8.364 -2.713 1.00 95.56 87 ASP A C 1
ATOM 701 O O . ASP A 1 87 ? 10.002 7.534 -3.618 1.00 95.56 87 ASP A O 1
ATOM 705 N N . ASP A 1 88 ? 11.261 8.971 -2.420 1.00 97.06 88 ASP A N 1
ATOM 706 C CA . ASP A 1 88 ? 12.505 8.726 -3.163 1.00 97.06 88 ASP A CA 1
ATOM 707 C C . ASP A 1 88 ? 12.966 7.257 -3.097 1.00 97.06 88 ASP A C 1
ATOM 709 O O . ASP A 1 88 ? 13.335 6.708 -4.140 1.00 97.06 88 ASP A O 1
ATOM 713 N N . PRO A 1 89 ? 12.932 6.568 -1.934 1.00 97.25 89 PRO A N 1
ATOM 714 C CA . PRO A 1 89 ? 13.300 5.155 -1.871 1.00 97.25 89 PRO A CA 1
ATOM 715 C C . PRO A 1 89 ? 12.423 4.255 -2.750 1.00 97.25 89 PRO A C 1
ATOM 717 O O . PRO A 1 89 ? 12.944 3.402 -3.472 1.00 97.25 89 PRO A O 1
ATOM 720 N N . LEU A 1 90 ? 11.102 4.449 -2.732 1.00 97.25 90 LEU A N 1
ATOM 721 C CA . LEU A 1 90 ? 10.188 3.711 -3.599 1.00 97.25 90 LEU A CA 1
ATOM 722 C C . LEU A 1 90 ? 10.389 4.082 -5.073 1.00 97.25 90 LEU A C 1
ATOM 724 O O . LEU A 1 90 ? 10.372 3.194 -5.923 1.00 97.25 90 LEU A O 1
ATOM 728 N N . ALA A 1 91 ? 10.643 5.358 -5.386 1.00 97.06 91 ALA A N 1
ATOM 729 C CA . ALA A 1 91 ? 10.948 5.802 -6.749 1.00 97.06 91 ALA A CA 1
ATOM 730 C C . ALA A 1 91 ? 12.193 5.098 -7.292 1.00 97.06 91 ALA A C 1
ATOM 732 O O . ALA A 1 91 ? 12.185 4.601 -8.418 1.00 97.06 91 ALA A O 1
ATOM 733 N N . GLN A 1 92 ? 13.246 5.013 -6.477 1.00 98.25 92 GLN A N 1
ATOM 734 C CA . GLN A 1 92 ? 14.482 4.346 -6.860 1.00 98.25 92 GLN A CA 1
ATOM 735 C C . GLN A 1 92 ? 14.247 2.855 -7.134 1.00 98.25 92 GLN A C 1
ATOM 737 O O . GLN A 1 92 ? 14.688 2.360 -8.170 1.00 98.25 92 GLN A O 1
ATOM 742 N N . ALA A 1 93 ? 13.480 2.166 -6.283 1.00 98.06 93 ALA A N 1
ATOM 743 C CA . ALA A 1 93 ? 13.124 0.763 -6.503 1.00 98.06 93 ALA A CA 1
ATOM 744 C C . ALA A 1 93 ? 12.360 0.558 -7.827 1.00 98.06 93 ALA A C 1
ATOM 746 O O . ALA A 1 93 ? 12.692 -0.339 -8.601 1.00 98.06 93 ALA A O 1
ATOM 747 N N . MET A 1 94 ? 11.391 1.428 -8.135 1.00 97.69 94 MET A N 1
ATOM 748 C CA . MET A 1 94 ? 10.644 1.396 -9.401 1.00 97.69 94 MET A CA 1
ATOM 749 C C . MET A 1 94 ? 11.555 1.611 -10.618 1.00 97.69 94 MET A C 1
ATOM 751 O O . MET A 1 94 ? 11.456 0.882 -11.605 1.00 97.69 94 MET A O 1
ATOM 755 N N . ILE A 1 95 ? 12.472 2.584 -10.546 1.00 97.44 95 ILE A N 1
ATOM 756 C CA . ILE A 1 95 ? 13.453 2.863 -11.606 1.00 97.44 95 ILE A CA 1
ATOM 757 C C . ILE A 1 95 ? 14.362 1.654 -11.837 1.00 97.44 95 ILE A C 1
ATOM 759 O O . ILE A 1 95 ? 14.643 1.304 -12.984 1.00 97.44 95 ILE A O 1
ATOM 763 N N . ASP A 1 96 ? 14.820 1.011 -10.766 1.00 98.06 96 ASP A N 1
ATOM 764 C CA . ASP A 1 96 ? 15.703 -0.148 -10.861 1.00 98.06 96 ASP A CA 1
ATOM 765 C C . ASP A 1 96 ? 14.990 -1.342 -11.509 1.00 98.06 96 ASP A C 1
ATOM 767 O O . ASP A 1 96 ? 15.577 -2.013 -12.359 1.00 98.06 96 ASP A O 1
ATOM 771 N N . ARG A 1 97 ? 13.707 -1.564 -11.191 1.00 97.88 97 ARG A N 1
ATOM 772 C CA . ARG A 1 97 ? 12.883 -2.588 -11.856 1.00 97.88 97 ARG A CA 1
ATOM 773 C C . ARG A 1 97 ? 12.646 -2.281 -13.333 1.00 97.88 97 ARG A C 1
ATOM 775 O O . ARG A 1 97 ? 12.835 -3.162 -14.168 1.00 97.88 97 ARG A O 1
ATOM 782 N N . ALA A 1 98 ? 12.329 -1.033 -13.677 1.00 97.62 98 ALA A N 1
ATOM 783 C CA . ALA A 1 98 ? 12.164 -0.623 -15.072 1.00 97.62 98 ALA A CA 1
ATOM 784 C C . ALA A 1 98 ? 13.462 -0.813 -15.885 1.00 97.62 98 ALA A C 1
ATOM 786 O O . ALA A 1 98 ? 13.438 -1.312 -17.008 1.00 97.62 98 ALA A O 1
ATOM 787 N N . ARG A 1 99 ? 14.629 -0.489 -15.305 1.00 97.88 99 ARG A N 1
ATOM 788 C CA . ARG A 1 99 ? 15.947 -0.739 -15.928 1.00 97.88 99 ARG A CA 1
ATOM 789 C C . ARG A 1 99 ? 16.259 -2.224 -16.101 1.00 97.88 99 ARG A C 1
ATOM 791 O O . ARG A 1 99 ? 17.002 -2.573 -17.015 1.00 97.88 99 ARG A O 1
ATOM 798 N N . ALA A 1 100 ? 15.704 -3.079 -15.245 1.00 97.31 100 ALA A N 1
ATOM 799 C CA . ALA A 1 100 ? 15.794 -4.531 -15.366 1.00 97.31 100 ALA A CA 1
ATOM 800 C C . ALA A 1 100 ? 14.841 -5.116 -16.429 1.00 97.31 100 ALA A C 1
ATOM 802 O O . ALA A 1 100 ? 14.880 -6.320 -16.672 1.00 97.31 100 ALA A O 1
ATOM 803 N N . GLY A 1 101 ? 14.031 -4.283 -17.093 1.00 97.00 101 GLY A N 1
ATOM 804 C CA . GLY A 1 101 ? 13.175 -4.683 -18.212 1.00 97.00 101 GLY A CA 1
ATOM 805 C C . GLY A 1 101 ? 11.735 -5.025 -17.834 1.00 97.00 101 GLY A C 1
ATOM 806 O O . GLY A 1 101 ? 11.020 -5.563 -18.676 1.00 97.00 101 GLY A O 1
ATOM 807 N N . LEU A 1 102 ? 11.309 -4.724 -16.603 1.00 97.31 102 LEU A N 1
ATOM 808 C CA . LEU A 1 102 ? 9.906 -4.842 -16.207 1.00 97.31 102 LEU A CA 1
ATOM 809 C C . LEU A 1 102 ? 9.072 -3.697 -16.791 1.00 97.31 102 LEU A C 1
ATOM 811 O O . LEU A 1 102 ? 9.558 -2.572 -16.919 1.00 97.31 102 LEU A O 1
ATOM 815 N N . ASP A 1 103 ? 7.814 -4.010 -17.101 1.00 91.56 103 ASP A N 1
ATOM 816 C CA . ASP A 1 103 ? 6.802 -3.078 -17.628 1.00 91.56 103 ASP A CA 1
ATOM 817 C C . ASP A 1 103 ? 5.990 -2.372 -16.526 1.00 91.56 103 ASP A C 1
ATOM 819 O O . ASP A 1 103 ? 5.558 -3.049 -15.567 1.00 91.56 103 ASP A O 1
#